Protein AF-A0A3B1BF37-F1 (afdb_monomer_lite)

pLDDT: mean 92.25, std 8.82, range [46.81, 98.31]

Foldseek 3Di:
DPDLQQKWKKKWQADKDKWDDFQAQKKWKWKDKPNHTPDTDIDRHPVVVCVCRHGDMDTPTRPVVRDDPVRDIDMDIDIDTHHDDPTIHMDIDMDIDMGGDDDDCVVVVVVVVVVVVVVVVVVVVD

Secondary structure (DSSP, 8-state):
---GGGEEEEEEEEEEEEETTT--SEEEEEEEETTEEEEEEEE--HHHHHHHHSSEEEEEEEHHHHS-TTS---EEEEEEEE--STT-EEEEEEEEEEEE-PPPTHHHHHHHHHHHHHHHHHHTT-

Radius of gyration: 23.18 Å; chains: 1; bounding box: 57×37×66 Å

Structure (mmCIF, N/CA/C/O backbone):
data_AF-A0A3B1BF37-F1
#
_entry.id   AF-A0A3B1BF37-F1
#
loop_
_atom_site.group_PDB
_atom_site.id
_atom_site.type_symbol
_atom_site.label_atom_id
_atom_site.label_alt_id
_atom_site.label_comp_id
_atom_site.label_asym_id
_atom_site.label_entity_id
_atom_site.label_seq_id
_atom_site.pdbx_PDB_ins_code
_atom_site.Cartn_x
_atom_site.Cartn_y
_atom_site.Cartn_z
_atom_site.occupancy
_atom_site.B_iso_or_equiv
_atom_site.auth_seq_id
_atom_site.auth_comp_id
_atom_site.auth_asym_id
_atom_site.auth_atom_id
_atom_site.pdbx_PDB_model_num
ATOM 1 N N . MET A 1 1 ? -9.569 -15.101 19.765 1.00 46.81 1 MET A N 1
ATOM 2 C CA . MET A 1 1 ? -9.935 -14.647 18.410 1.00 46.81 1 MET A CA 1
ATOM 3 C C . MET A 1 1 ? -10.152 -13.152 18.509 1.00 46.81 1 MET A C 1
ATOM 5 O O . MET A 1 1 ? -11.041 -12.732 19.236 1.00 46.81 1 MET A O 1
ATOM 9 N N . THR A 1 2 ? -9.250 -12.364 17.938 1.00 57.22 2 THR A N 1
ATOM 10 C CA . THR A 1 2 ? -9.334 -10.898 17.905 1.00 57.22 2 THR A CA 1
ATOM 11 C C . THR A 1 2 ? -10.579 -10.498 17.110 1.00 57.22 2 THR A C 1
ATOM 13 O O . THR A 1 2 ? -10.863 -11.118 16.087 1.00 57.22 2 THR A O 1
ATOM 16 N N . ASN A 1 3 ? -11.357 -9.525 17.589 1.00 66.94 3 ASN A N 1
ATOM 17 C CA . ASN A 1 3 ? -12.532 -9.042 16.865 1.00 66.94 3 ASN A CA 1
ATOM 18 C C . ASN A 1 3 ? -12.063 -8.270 15.623 1.00 66.94 3 ASN A C 1
ATOM 20 O O . ASN A 1 3 ? -11.662 -7.113 15.734 1.00 66.94 3 ASN A O 1
ATOM 24 N N . MET A 1 4 ? -12.092 -8.908 14.451 1.00 73.69 4 MET A N 1
ATOM 25 C CA . MET A 1 4 ? -11.659 -8.280 13.194 1.00 73.69 4 MET A CA 1
ATOM 26 C C . MET A 1 4 ? -12.492 -7.035 12.842 1.00 73.69 4 MET A C 1
ATOM 28 O O . MET A 1 4 ? -12.017 -6.176 12.112 1.00 73.69 4 MET A O 1
ATOM 32 N N . ASN A 1 5 ? -13.681 -6.863 13.433 1.00 80.06 5 ASN A N 1
ATOM 33 C CA . ASN A 1 5 ? -14.541 -5.698 13.196 1.00 80.06 5 ASN A CA 1
ATOM 34 C C . ASN A 1 5 ? -13.950 -4.355 13.656 1.00 80.06 5 ASN A C 1
ATOM 36 O O . ASN A 1 5 ? -14.376 -3.317 13.154 1.00 80.06 5 ASN A O 1
ATOM 40 N N . ASP A 1 6 ? -12.987 -4.379 14.581 1.00 85.75 6 ASP A N 1
ATOM 41 C CA . ASP A 1 6 ? -12.328 -3.183 15.128 1.00 85.75 6 ASP A CA 1
ATOM 42 C C . ASP A 1 6 ? -10.826 -3.167 14.788 1.00 85.75 6 ASP A C 1
ATOM 44 O O . ASP A 1 6 ? -10.002 -2.636 15.534 1.00 85.75 6 ASP A O 1
ATOM 48 N N . THR A 1 7 ? -10.446 -3.839 13.700 1.00 90.06 7 THR A N 1
ATOM 49 C CA . THR A 1 7 ? -9.048 -4.036 13.313 1.00 90.06 7 THR A CA 1
ATOM 50 C C . THR A 1 7 ? -8.800 -3.426 11.941 1.00 90.06 7 THR A C 1
ATOM 52 O O . THR A 1 7 ? -9.531 -3.735 11.004 1.00 90.06 7 THR A O 1
ATOM 55 N N . ASN A 1 8 ? -7.771 -2.589 11.814 1.00 94.19 8 ASN A N 1
ATOM 56 C CA . ASN A 1 8 ? -7.351 -2.054 10.524 1.00 94.19 8 ASN A CA 1
ATOM 57 C C . ASN A 1 8 ? -6.527 -3.085 9.748 1.00 94.19 8 ASN A C 1
ATOM 59 O O . ASN A 1 8 ? -5.712 -3.796 10.345 1.00 94.19 8 ASN A O 1
ATOM 63 N N . LEU A 1 9 ? -6.713 -3.128 8.430 1.00 94.75 9 LEU A N 1
ATOM 64 C CA . LEU A 1 9 ? -5.832 -3.834 7.510 1.00 94.75 9 LEU A CA 1
ATOM 65 C C . LEU A 1 9 ? -4.610 -2.965 7.214 1.00 94.75 9 LEU A C 1
ATOM 67 O O . LEU A 1 9 ? -4.736 -1.870 6.664 1.00 94.75 9 LEU A O 1
ATOM 71 N N . LEU A 1 10 ? -3.434 -3.489 7.547 1.00 95.88 10 LEU A N 1
ATOM 72 C CA . LEU A 1 10 ? -2.159 -2.826 7.320 1.00 95.88 10 LEU A CA 1
ATOM 73 C C . LEU A 1 10 ? -1.301 -3.631 6.347 1.00 95.88 10 LEU A C 1
ATOM 75 O O . LEU A 1 10 ? -1.280 -4.862 6.401 1.00 95.88 10 LEU A O 1
ATOM 79 N N . ILE A 1 11 ? -0.538 -2.938 5.511 1.00 96.50 11 ILE A N 1
ATOM 80 C CA . ILE A 1 11 ? 0.495 -3.539 4.669 1.00 96.50 11 ILE A CA 1
ATOM 81 C C . ILE A 1 11 ? 1.805 -2.812 4.944 1.00 96.50 11 ILE A C 1
ATOM 83 O O . ILE A 1 11 ? 1.933 -1.625 4.657 1.00 96.50 11 ILE A O 1
ATOM 87 N N . GLY A 1 12 ? 2.764 -3.524 5.528 1.00 97.12 12 GLY A N 1
ATOM 88 C CA . GLY A 1 12 ? 4.126 -3.038 5.693 1.00 97.12 12 GLY A CA 1
ATOM 89 C C . GLY A 1 12 ? 4.934 -3.283 4.425 1.00 97.12 12 GLY A C 1
ATOM 90 O O . GLY A 1 12 ? 4.927 -4.396 3.892 1.00 97.12 12 GLY A O 1
ATOM 91 N N . LEU A 1 13 ? 5.616 -2.242 3.970 1.00 97.19 13 LEU A N 1
ATOM 92 C CA . LEU A 1 13 ? 6.606 -2.254 2.905 1.00 97.19 13 LEU A CA 1
ATOM 93 C C . LEU A 1 13 ? 7.979 -2.269 3.571 1.00 97.19 13 LEU A C 1
ATOM 95 O O . LEU A 1 13 ? 8.236 -1.435 4.438 1.00 97.19 13 LEU A O 1
ATOM 99 N N . LEU A 1 14 ? 8.805 -3.255 3.231 1.00 96.19 14 LEU A N 1
ATOM 100 C CA . LEU A 1 14 ? 10.035 -3.538 3.962 1.00 96.19 14 LEU A CA 1
ATOM 101 C C . LEU A 1 14 ? 11.201 -3.797 3.012 1.00 96.19 14 LEU A C 1
ATOM 103 O 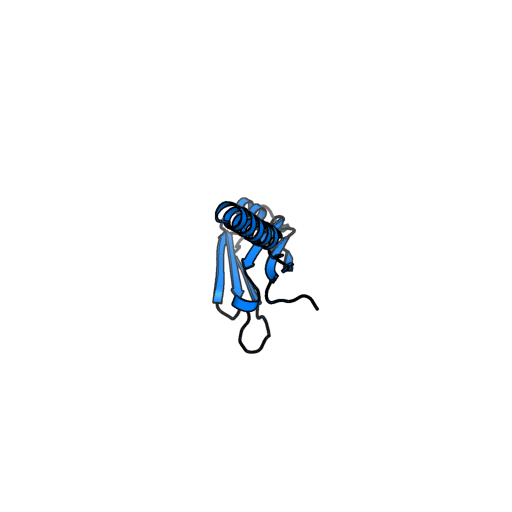O . LEU A 1 14 ? 11.028 -4.353 1.920 1.00 96.19 14 LEU A O 1
ATOM 107 N N . ASP A 1 15 ? 12.395 -3.467 3.501 1.00 95.69 15 ASP A N 1
ATOM 108 C CA . ASP A 1 15 ? 13.688 -3.882 2.957 1.00 95.69 15 ASP A CA 1
ATOM 109 C C . ASP A 1 15 ? 13.801 -3.728 1.424 1.00 95.69 15 ASP A C 1
ATOM 111 O O . ASP A 1 15 ? 13.987 -4.726 0.712 1.00 95.69 15 ASP A O 1
ATOM 115 N N . PRO A 1 16 ? 13.667 -2.506 0.868 1.00 97.31 16 PRO A N 1
ATOM 116 C CA . PRO A 1 16 ? 13.860 -2.307 -0.559 1.00 97.31 16 PRO A CA 1
ATOM 117 C C . PRO A 1 16 ? 15.308 -2.621 -0.941 1.00 97.31 16 PRO A C 1
ATOM 119 O O . PRO A 1 16 ? 16.267 -2.101 -0.368 1.00 97.31 16 PRO A O 1
ATOM 122 N N . GLY A 1 17 ? 15.462 -3.476 -1.943 1.00 96.38 17 GLY A N 1
ATOM 123 C CA . GLY A 1 17 ? 16.730 -3.818 -2.560 1.00 96.38 17 GLY A CA 1
ATOM 124 C C . GLY A 1 17 ? 16.751 -3.391 -4.021 1.00 96.38 17 GLY A C 1
ATOM 125 O O . GLY A 1 17 ? 15.719 -3.275 -4.681 1.00 96.38 17 GLY A O 1
ATOM 126 N N . TYR A 1 18 ? 17.950 -3.156 -4.536 1.00 96.94 18 TYR A N 1
ATOM 127 C CA . TYR A 1 18 ? 18.163 -2.889 -5.950 1.00 96.94 18 TYR A CA 1
ATOM 128 C C . TYR A 1 18 ? 19.497 -3.475 -6.403 1.00 96.94 18 TYR A C 1
ATOM 130 O O . TYR A 1 18 ? 20.409 -3.702 -5.600 1.00 96.94 18 TYR A O 1
ATOM 138 N N . SER A 1 19 ? 19.605 -3.740 -7.699 1.00 96.06 19 SER A N 1
ATOM 139 C CA . SER A 1 19 ? 20.848 -4.138 -8.349 1.00 96.06 19 SER A CA 1
ATOM 140 C C . SER A 1 19 ? 21.224 -3.131 -9.423 1.00 96.06 19 SER A C 1
ATOM 142 O O . SER A 1 19 ? 20.354 -2.487 -9.997 1.00 96.06 19 SER A O 1
ATOM 144 N N . GLY A 1 20 ? 22.527 -3.029 -9.684 1.00 91.75 20 GLY A N 1
ATOM 145 C CA . GLY A 1 20 ? 23.079 -2.089 -10.653 1.00 91.75 20 GLY A CA 1
ATOM 146 C C . GLY A 1 20 ? 23.081 -0.635 -10.164 1.00 91.75 20 GLY A C 1
ATOM 147 O O . GLY A 1 20 ? 23.029 -0.373 -8.960 1.00 91.75 20 GLY A O 1
ATOM 148 N N . GLY A 1 21 ? 23.284 0.304 -11.088 1.00 87.75 21 GLY A N 1
ATOM 149 C CA . GLY A 1 21 ? 23.396 1.736 -10.782 1.00 87.75 21 GLY A CA 1
ATOM 150 C C . GLY A 1 21 ? 22.113 2.537 -11.010 1.00 87.75 21 GLY A C 1
ATOM 151 O O . GLY A 1 21 ? 22.011 3.658 -10.516 1.00 87.75 21 GLY A O 1
ATOM 152 N N . HIS A 1 22 ? 21.169 1.980 -11.763 1.00 90.12 22 HIS A N 1
ATOM 153 C CA . HIS A 1 22 ? 19.948 2.632 -12.230 1.00 90.12 22 HIS A CA 1
ATOM 154 C C . HIS A 1 22 ? 18.688 2.057 -11.557 1.00 90.12 22 HIS A C 1
ATOM 156 O O . HIS A 1 22 ? 17.769 2.800 -11.223 1.00 90.12 22 HIS A O 1
ATOM 162 N N . GLY A 1 23 ? 18.664 0.751 -11.284 1.00 95.31 23 GLY A N 1
ATOM 163 C CA . GLY A 1 23 ? 17.558 0.033 -10.658 1.00 95.31 23 GLY A CA 1
ATOM 164 C C . GLY A 1 23 ? 16.402 -0.265 -11.616 1.00 95.31 23 GLY A C 1
ATOM 165 O O . GLY A 1 23 ? 16.107 -1.433 -11.864 1.00 95.31 23 GLY A O 1
ATOM 166 N N . PHE A 1 24 ? 15.718 0.772 -12.108 1.00 96.75 24 PHE A 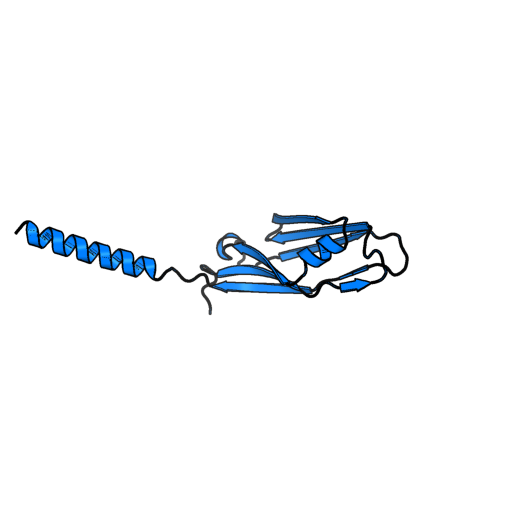N 1
ATOM 167 C CA . PHE A 1 24 ? 14.593 0.656 -13.049 1.00 96.75 24 PHE A CA 1
ATOM 168 C C . PHE A 1 24 ? 14.369 1.954 -13.841 1.00 96.75 24 PHE A C 1
ATOM 170 O O . PHE A 1 24 ? 14.686 3.040 -13.361 1.00 96.75 24 PHE A O 1
ATOM 177 N N . ASP A 1 25 ? 13.729 1.863 -15.013 1.00 96.00 25 ASP A N 1
ATOM 178 C CA . ASP A 1 25 ? 13.212 3.033 -15.742 1.00 96.00 25 ASP A CA 1
ATOM 179 C C . ASP A 1 25 ? 11.834 3.454 -15.210 1.00 96.00 25 ASP A C 1
ATOM 181 O O . ASP A 1 25 ? 11.546 4.639 -15.029 1.00 96.00 25 ASP A O 1
ATOM 185 N N . ASN A 1 26 ? 10.963 2.473 -14.955 1.00 97.50 26 ASN A N 1
ATOM 186 C CA . ASN A 1 26 ? 9.638 2.695 -14.387 1.00 97.50 26 ASN A CA 1
ATOM 187 C C . ASN A 1 26 ? 9.227 1.529 -13.486 1.00 97.50 26 ASN A C 1
ATOM 189 O O . ASN A 1 26 ? 9.288 0.372 -13.900 1.00 97.50 26 ASN A O 1
ATOM 193 N N . LEU A 1 27 ? 8.736 1.848 -12.293 1.00 98.06 27 LEU A N 1
ATOM 194 C CA . LEU A 1 27 ? 8.146 0.906 -11.355 1.00 98.06 27 LEU A CA 1
ATOM 195 C C . LEU A 1 27 ? 6.690 1.296 -11.099 1.00 98.06 27 LEU A C 1
ATOM 197 O O . LEU A 1 27 ? 6.408 2.367 -10.566 1.00 98.06 27 LEU A O 1
ATOM 201 N N . HIS A 1 28 ? 5.760 0.423 -11.465 1.00 98.31 28 HIS A N 1
ATOM 202 C CA . HIS A 1 28 ? 4.345 0.571 -11.149 1.00 98.31 28 HIS A CA 1
ATOM 203 C C . HIS A 1 28 ? 3.984 -0.368 -10.002 1.00 98.31 28 HIS A C 1
ATOM 205 O O . HIS A 1 28 ? 4.147 -1.585 -10.091 1.00 98.31 28 HIS A O 1
ATOM 211 N N . PHE A 1 29 ? 3.529 0.222 -8.901 1.00 98.06 29 PHE A N 1
ATOM 212 C CA . PHE A 1 29 ? 3.047 -0.496 -7.736 1.00 98.06 29 PHE A CA 1
ATOM 213 C C . PHE A 1 29 ? 1.564 -0.229 -7.559 1.00 98.06 29 PHE A C 1
ATOM 215 O O . PHE A 1 29 ? 1.130 0.917 -7.411 1.00 98.06 29 PHE A O 1
ATOM 222 N N . ARG A 1 30 ? 0.788 -1.305 -7.536 1.00 98.06 30 ARG A N 1
ATOM 223 C CA . ARG A 1 30 ? -0.649 -1.236 -7.322 1.00 98.06 30 ARG A CA 1
ATOM 224 C C . ARG A 1 30 ? -1.084 -2.306 -6.338 1.00 98.06 30 ARG A C 1
ATOM 226 O O . ARG A 1 30 ? -0.617 -3.440 -6.381 1.00 98.06 30 ARG A O 1
ATOM 233 N N . THR A 1 31 ? -2.006 -1.935 -5.461 1.00 97.88 31 THR A N 1
ATOM 234 C CA . THR A 1 31 ? -2.678 -2.863 -4.552 1.00 97.88 31 THR A CA 1
ATOM 235 C C . THR A 1 31 ? -4.170 -2.832 -4.834 1.00 97.88 31 THR A C 1
ATOM 237 O O . THR A 1 31 ? -4.784 -1.760 -4.845 1.00 97.88 31 THR A O 1
ATOM 240 N N . ASP A 1 32 ? -4.743 -4.015 -5.025 1.00 97.88 32 ASP A N 1
ATOM 241 C CA . ASP A 1 32 ? -6.183 -4.223 -5.070 1.00 97.88 32 ASP A CA 1
ATOM 242 C C . ASP A 1 32 ? -6.640 -4.995 -3.831 1.00 97.88 32 ASP A C 1
ATOM 244 O O . ASP A 1 32 ? -5.989 -5.955 -3.412 1.00 97.88 32 ASP A O 1
ATOM 248 N N . ILE A 1 33 ? -7.790 -4.601 -3.289 1.00 97.19 33 ILE A N 1
ATOM 249 C CA . ILE A 1 33 ? -8.510 -5.302 -2.224 1.00 97.19 33 ILE A CA 1
ATOM 250 C C . ILE A 1 33 ? -9.912 -5.610 -2.742 1.00 97.19 33 ILE A C 1
ATOM 252 O O . ILE A 1 33 ? -10.595 -4.704 -3.219 1.00 97.19 33 ILE A O 1
ATOM 256 N N . GLU A 1 34 ? -10.331 -6.876 -2.695 1.00 96.81 34 GLU A N 1
ATOM 257 C CA . GLU A 1 34 ? -11.611 -7.337 -3.266 1.00 96.81 34 GLU A CA 1
ATOM 258 C C . GLU A 1 34 ? -11.807 -6.882 -4.729 1.00 96.81 34 GLU A C 1
ATOM 260 O O . GLU A 1 34 ? -12.880 -6.442 -5.149 1.00 96.81 34 GLU A O 1
ATOM 265 N N . GLY A 1 35 ? -10.718 -6.888 -5.506 1.00 95.94 35 GLY A N 1
ATOM 266 C CA . GLY A 1 35 ? -10.696 -6.410 -6.894 1.00 95.94 35 GLY A CA 1
ATOM 267 C C . GLY A 1 35 ? -10.839 -4.890 -7.070 1.00 95.94 35 GLY A C 1
ATOM 268 O O . GLY A 1 35 ? -10.879 -4.415 -8.205 1.00 95.94 35 GLY A O 1
ATOM 269 N N . THR A 1 36 ? -10.899 -4.117 -5.981 1.00 96.56 36 THR A N 1
ATOM 270 C CA . THR A 1 36 ? -10.924 -2.649 -5.997 1.00 96.56 36 THR A CA 1
ATOM 271 C C . THR A 1 36 ? -9.527 -2.093 -5.772 1.00 96.56 36 THR A C 1
ATOM 273 O O . THR A 1 36 ? -8.873 -2.418 -4.785 1.00 96.56 36 THR A O 1
ATOM 276 N N . THR A 1 37 ? -9.082 -1.201 -6.652 1.00 97.88 37 THR A N 1
ATOM 277 C CA . THR A 1 37 ? -7.788 -0.527 -6.512 1.00 97.88 37 THR A CA 1
ATOM 278 C C . THR A 1 37 ? -7.796 0.463 -5.359 1.00 97.88 37 THR A C 1
ATOM 280 O O . THR A 1 37 ? -8.560 1.428 -5.356 1.00 97.88 37 THR A O 1
ATOM 283 N N . VAL A 1 38 ? -6.913 0.224 -4.392 1.00 97.12 38 VAL A N 1
ATOM 284 C CA . VAL A 1 38 ? -6.769 1.029 -3.170 1.00 97.12 38 VAL A CA 1
ATOM 285 C C . VAL A 1 38 ? -5.449 1.792 -3.120 1.00 97.12 38 VAL A C 1
ATOM 287 O O . VAL A 1 38 ? -5.310 2.759 -2.377 1.00 97.12 38 VAL A O 1
ATOM 290 N N . THR A 1 39 ? -4.465 1.388 -3.918 1.00 97.25 39 THR A N 1
ATOM 291 C CA . THR A 1 39 ? -3.218 2.126 -4.135 1.00 97.25 39 THR A CA 1
ATOM 292 C C . THR A 1 39 ? -2.771 1.904 -5.565 1.00 97.25 39 THR A C 1
ATOM 294 O O . THR A 1 39 ? -2.814 0.778 -6.050 1.00 97.25 39 THR A O 1
ATOM 297 N N . ASP A 1 40 ? -2.357 2.976 -6.231 1.00 98.00 40 ASP A N 1
ATOM 298 C CA . ASP A 1 40 ? -1.856 2.964 -7.601 1.00 98.00 40 ASP A CA 1
ATOM 299 C C . ASP A 1 40 ? -0.801 4.068 -7.726 1.00 98.00 40 ASP A C 1
ATOM 301 O O . ASP A 1 40 ? -1.106 5.258 -7.600 1.00 98.00 40 ASP A O 1
ATOM 305 N N . LEU A 1 41 ? 0.459 3.662 -7.867 1.00 96.81 41 LEU A N 1
ATOM 306 C CA . LEU A 1 41 ? 1.608 4.551 -7.864 1.00 96.81 41 LEU A CA 1
ATOM 307 C C . LEU A 1 41 ? 2.577 4.161 -8.973 1.00 96.81 41 LEU A C 1
ATOM 309 O O . LEU A 1 41 ? 2.975 3.008 -9.100 1.00 96.81 41 LEU A O 1
ATOM 313 N N . THR A 1 42 ? 3.017 5.157 -9.735 1.00 98.19 42 THR A N 1
ATOM 314 C CA . THR A 1 42 ? 4.115 5.012 -10.691 1.00 98.19 42 THR A CA 1
ATOM 315 C C . THR A 1 42 ? 5.327 5.791 -10.194 1.00 98.19 42 THR A C 1
ATOM 317 O O . THR A 1 42 ? 5.237 6.990 -9.930 1.00 98.19 42 THR A O 1
ATOM 320 N N . LEU A 1 43 ? 6.454 5.100 -10.065 1.00 97.69 43 LEU A N 1
ATOM 321 C CA . LEU A 1 43 ? 7.741 5.609 -9.615 1.00 97.69 43 LEU A CA 1
ATOM 322 C C . LEU A 1 43 ? 8.719 5.556 -10.789 1.00 97.69 43 LEU A C 1
ATOM 324 O O . LEU A 1 43 ? 8.884 4.517 -11.421 1.00 97.69 43 LEU A O 1
ATOM 328 N N . THR A 1 44 ? 9.389 6.669 -11.067 1.00 96.62 44 THR A N 1
ATOM 329 C CA . THR A 1 44 ? 10.391 6.785 -12.146 1.00 96.62 44 THR A CA 1
ATOM 330 C C . THR A 1 44 ? 11.769 7.171 -11.613 1.00 96.62 44 THR A C 1
ATOM 332 O O . THR A 1 44 ? 12.653 7.543 -12.375 1.00 96.62 44 THR A O 1
ATOM 335 N N . ASP A 1 45 ? 11.925 7.183 -10.290 1.00 96.00 45 ASP A N 1
ATOM 336 C CA . ASP A 1 45 ? 13.149 7.569 -9.602 1.00 96.00 45 ASP A CA 1
ATOM 337 C C . ASP A 1 45 ? 13.464 6.538 -8.518 1.00 96.00 45 ASP A C 1
ATOM 339 O O . ASP A 1 45 ? 12.631 6.258 -7.647 1.00 96.00 45 ASP A O 1
ATOM 343 N N . LEU A 1 46 ? 14.677 5.983 -8.575 1.00 96.44 46 LEU A N 1
ATOM 344 C CA . LEU A 1 46 ? 15.136 4.943 -7.658 1.00 96.44 46 LEU A CA 1
ATOM 345 C C . LEU A 1 46 ? 15.129 5.424 -6.202 1.00 96.44 46 LEU A C 1
ATOM 347 O O . LEU A 1 46 ? 14.684 4.694 -5.320 1.00 96.44 46 LEU A O 1
ATOM 351 N N . GLY A 1 47 ? 15.577 6.655 -5.940 1.00 96.94 47 GLY A N 1
ATOM 352 C CA . GLY A 1 47 ? 15.621 7.204 -4.582 1.00 96.94 47 GLY A CA 1
ATOM 353 C C . GLY A 1 47 ? 14.230 7.326 -3.957 1.00 96.94 47 GLY A C 1
ATOM 354 O O . GLY A 1 47 ? 14.027 6.972 -2.796 1.00 96.94 47 GLY A O 1
ATOM 355 N N . THR A 1 48 ? 13.255 7.762 -4.751 1.00 96.81 48 THR A N 1
ATOM 356 C CA . THR A 1 48 ? 11.850 7.860 -4.350 1.00 96.81 48 THR A CA 1
ATOM 357 C C . THR A 1 48 ? 11.253 6.482 -4.088 1.00 96.81 48 THR A C 1
ATOM 359 O O . THR A 1 48 ? 10.543 6.316 -3.100 1.00 96.81 48 THR A O 1
ATOM 362 N N . ALA A 1 49 ? 11.564 5.480 -4.918 1.00 97.69 49 ALA A N 1
ATOM 363 C CA . ALA A 1 49 ? 11.112 4.115 -4.669 1.00 97.69 49 ALA A CA 1
ATOM 364 C C . ALA A 1 49 ? 11.707 3.538 -3.385 1.00 97.69 49 ALA A C 1
ATOM 366 O O . ALA A 1 49 ? 10.955 3.027 -2.562 1.00 97.69 49 ALA A O 1
ATOM 367 N N . ILE A 1 50 ? 13.017 3.684 -3.165 1.00 97.25 50 ILE A N 1
ATOM 368 C CA . ILE A 1 50 ? 13.653 3.259 -1.911 1.00 97.25 50 ILE A CA 1
ATOM 369 C C . ILE A 1 50 ? 12.933 3.908 -0.730 1.00 97.25 50 ILE A C 1
ATOM 371 O O . ILE A 1 50 ? 12.439 3.199 0.132 1.00 97.25 50 ILE A O 1
ATOM 375 N N . SER A 1 51 ? 12.764 5.232 -0.732 1.00 97.00 51 SER A N 1
ATOM 376 C CA . SER A 1 51 ? 12.089 5.920 0.374 1.00 97.00 51 SER A CA 1
ATOM 377 C C . SER A 1 51 ? 10.622 5.519 0.554 1.00 97.00 51 SER A C 1
ATOM 379 O O . SER A 1 51 ? 10.107 5.637 1.662 1.00 97.00 51 SER A O 1
ATOM 381 N N . TYR A 1 52 ? 9.924 5.121 -0.512 1.00 97.12 52 TYR A N 1
ATOM 382 C CA . TYR A 1 52 ? 8.525 4.705 -0.428 1.00 97.12 52 TYR A CA 1
ATOM 383 C C . TYR A 1 52 ? 8.376 3.303 0.173 1.00 97.12 52 TYR A C 1
ATOM 385 O O . TYR A 1 52 ? 7.435 3.074 0.932 1.00 97.12 52 TYR A O 1
ATOM 393 N N . PHE A 1 53 ? 9.290 2.391 -0.171 1.00 97.56 53 PHE A N 1
ATOM 394 C CA . PHE A 1 53 ? 9.280 0.992 0.266 1.00 97.56 53 PHE A CA 1
ATOM 395 C C . PHE A 1 53 ? 10.109 0.728 1.535 1.00 97.56 53 PHE A C 1
ATOM 397 O O . PHE A 1 53 ? 10.064 -0.385 2.050 1.00 97.56 53 PHE A O 1
ATOM 404 N N . ASP A 1 54 ? 10.849 1.718 2.036 1.00 96.50 54 ASP A N 1
ATOM 405 C CA . ASP A 1 54 ? 11.648 1.630 3.264 1.00 96.50 54 ASP A CA 1
ATOM 406 C C . ASP A 1 54 ? 10.779 1.871 4.508 1.00 96.50 54 ASP A C 1
ATOM 408 O O . ASP A 1 54 ? 10.395 3.004 4.804 1.00 96.50 54 ASP A O 1
ATOM 412 N N . ASP A 1 55 ? 10.445 0.786 5.211 1.00 92.94 55 ASP A N 1
ATOM 413 C CA . ASP A 1 55 ? 9.730 0.769 6.497 1.00 92.94 55 ASP A CA 1
ATOM 414 C C . ASP A 1 55 ? 8.435 1.599 6.532 1.00 92.94 55 ASP A C 1
ATOM 416 O O . ASP A 1 55 ? 8.043 2.183 7.550 1.00 92.94 55 ASP A O 1
ATOM 420 N N . ASN A 1 56 ? 7.722 1.631 5.409 1.00 95.50 56 ASN A N 1
ATOM 421 C CA . ASN A 1 56 ? 6.464 2.351 5.290 1.00 95.50 56 ASN A CA 1
ATOM 422 C C . ASN A 1 56 ? 5.269 1.423 5.544 1.00 95.50 56 ASN A C 1
ATOM 424 O O . ASN A 1 56 ? 5.279 0.250 5.177 1.00 95.50 56 ASN A O 1
ATOM 428 N N . VAL A 1 57 ? 4.203 1.950 6.147 1.00 96.38 57 VAL A N 1
ATOM 429 C CA . VAL A 1 57 ? 2.981 1.192 6.439 1.00 96.38 57 VAL A CA 1
ATOM 430 C C . VAL A 1 57 ? 1.798 1.841 5.740 1.00 96.38 57 VAL A C 1
ATOM 432 O O . VAL A 1 57 ? 1.453 2.992 6.003 1.00 96.38 57 VAL A O 1
ATOM 435 N N . LEU A 1 58 ? 1.141 1.069 4.881 1.00 96.38 58 LEU A N 1
ATOM 436 C CA . LEU A 1 58 ? -0.119 1.433 4.249 1.00 96.38 58 LEU A CA 1
ATOM 437 C C . LEU A 1 58 ? -1.269 0.973 5.149 1.00 96.38 58 LEU A C 1
ATOM 439 O O . LEU A 1 58 ? -1.351 -0.206 5.489 1.00 96.38 58 LEU A O 1
ATOM 443 N N . ASP A 1 59 ? -2.145 1.898 5.540 1.00 96.06 59 ASP A N 1
ATOM 444 C CA . ASP A 1 59 ? -3.352 1.613 6.322 1.00 96.06 59 ASP A CA 1
ATOM 445 C C . ASP A 1 59 ? -4.588 1.795 5.438 1.00 96.06 59 ASP A C 1
ATOM 447 O O . ASP A 1 59 ? -4.868 2.900 4.967 1.00 96.06 59 ASP A O 1
ATOM 451 N N . TYR A 1 60 ? -5.319 0.705 5.218 1.00 95.31 60 TYR A N 1
ATOM 452 C CA . TYR A 1 60 ? -6.522 0.686 4.384 1.00 95.31 60 TYR A CA 1
ATOM 453 C C . TYR A 1 60 ? -7.820 0.805 5.192 1.00 95.31 60 TYR A C 1
ATOM 455 O O . TYR A 1 60 ? -8.910 0.772 4.622 1.00 95.31 60 TYR A O 1
ATOM 463 N N . GLY A 1 61 ? -7.725 0.987 6.510 1.00 93.62 61 GLY A N 1
ATOM 464 C CA . GLY A 1 61 ? -8.871 1.111 7.400 1.00 93.62 61 GLY A CA 1
ATOM 465 C C . GLY A 1 61 ? -9.428 -0.235 7.853 1.00 93.62 61 GLY A C 1
ATOM 466 O O . GLY A 1 61 ? -8.756 -1.265 7.801 1.00 93.62 61 GLY A O 1
ATOM 467 N N . LEU A 1 62 ? -10.658 -0.215 8.372 1.00 92.75 62 LEU A N 1
ATOM 468 C CA . LEU A 1 62 ? -11.247 -1.346 9.087 1.00 92.75 62 LEU A CA 1
ATOM 469 C C . LEU A 1 62 ? -11.476 -2.548 8.168 1.00 92.75 62 LEU A C 1
ATOM 471 O O . LEU A 1 62 ? -12.156 -2.454 7.152 1.00 92.75 62 LEU A O 1
ATOM 475 N N . TRP A 1 63 ? -11.015 -3.715 8.610 1.00 90.94 63 TRP A N 1
ATOM 476 C CA . TRP A 1 63 ? -11.168 -4.994 7.917 1.00 90.94 63 TRP A CA 1
ATOM 477 C C . TRP A 1 63 ? -12.616 -5.276 7.501 1.00 90.94 63 TRP A C 1
ATOM 479 O O . TRP A 1 63 ? -12.872 -5.701 6.379 1.00 90.94 63 TRP A O 1
ATOM 489 N N . LYS A 1 64 ? -13.582 -5.010 8.390 1.00 90.62 64 LYS A N 1
ATOM 490 C CA . LYS A 1 64 ? -15.013 -5.236 8.121 1.00 90.62 64 LYS A CA 1
ATOM 491 C C . LYS A 1 64 ? -15.588 -4.382 6.987 1.00 90.62 64 LYS A C 1
ATOM 493 O O . LYS A 1 64 ? -16.633 -4.738 6.456 1.00 90.62 64 LYS A O 1
ATOM 498 N N . ASP A 1 65 ? -14.950 -3.257 6.674 1.00 92.69 65 ASP A N 1
ATOM 499 C CA . ASP A 1 65 ? -15.402 -2.342 5.626 1.00 92.69 65 ASP A CA 1
ATOM 500 C C . ASP A 1 65 ? -14.801 -2.740 4.266 1.00 92.69 65 ASP A C 1
ATOM 502 O O . ASP A 1 65 ? -15.253 -2.259 3.229 1.00 92.69 65 ASP A O 1
ATOM 506 N N . LEU A 1 66 ? -13.796 -3.623 4.282 1.00 93.00 66 LEU A N 1
ATOM 507 C CA . LEU A 1 66 ? -13.047 -4.076 3.116 1.00 93.00 66 LEU A CA 1
ATOM 508 C C . LEU A 1 66 ? -13.433 -5.490 2.687 1.00 93.00 66 LEU A C 1
ATOM 510 O O . LEU A 1 66 ? -13.517 -5.742 1.495 1.00 93.00 66 LEU A O 1
ATOM 514 N N . ILE A 1 67 ? -13.652 -6.403 3.636 1.00 93.25 67 ILE A N 1
ATOM 515 C CA . ILE A 1 67 ? -13.918 -7.813 3.341 1.00 93.25 67 ILE A CA 1
ATOM 516 C C . ILE A 1 67 ? -15.258 -8.007 2.626 1.00 93.25 67 ILE A C 1
ATOM 518 O O . ILE A 1 67 ? -16.268 -7.389 2.982 1.00 93.25 67 ILE A O 1
ATOM 522 N N . SER A 1 68 ? -15.288 -8.899 1.637 1.00 92.56 68 SER A N 1
ATOM 523 C CA . SER A 1 68 ? -16.522 -9.220 0.929 1.00 92.56 68 SER A CA 1
ATOM 524 C C . SER A 1 68 ? -17.413 -10.196 1.711 1.00 92.56 68 SER A C 1
ATOM 526 O O . SER A 1 68 ? -17.126 -10.645 2.825 1.00 92.56 68 SER A O 1
ATOM 528 N N . THR A 1 69 ? -18.584 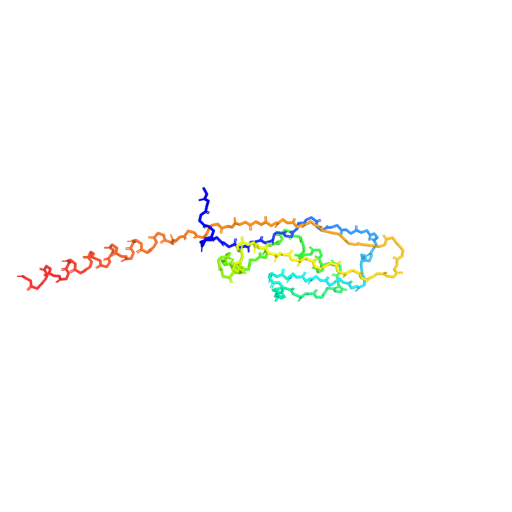-10.496 1.145 1.00 91.50 69 THR A N 1
ATOM 529 C CA . THR A 1 69 ? -19.631 -11.284 1.815 1.00 91.50 69 THR A CA 1
ATOM 530 C C . THR A 1 69 ? -19.276 -12.753 2.029 1.00 91.50 69 THR A C 1
ATOM 532 O O . THR A 1 69 ? -19.973 -13.432 2.783 1.00 91.50 69 THR A O 1
ATOM 535 N N . ASP A 1 70 ? -18.243 -13.263 1.360 1.00 93.12 70 ASP A N 1
ATOM 536 C CA . ASP A 1 70 ? -17.779 -14.643 1.531 1.00 93.12 70 ASP A CA 1
ATOM 537 C C . ASP A 1 70 ? -16.843 -14.818 2.740 1.00 93.12 70 ASP A C 1
ATOM 539 O O . ASP A 1 70 ? -16.498 -15.947 3.099 1.00 93.12 70 ASP A O 1
ATOM 543 N N . ASN A 1 71 ? -16.513 -13.714 3.422 1.00 89.19 71 ASN A N 1
ATOM 544 C CA . ASN A 1 71 ? -15.648 -13.679 4.593 1.00 89.19 71 ASN A CA 1
ATOM 545 C C . ASN A 1 71 ? -14.227 -14.210 4.304 1.00 89.19 71 ASN A C 1
ATOM 547 O O . ASN A 1 71 ? -13.552 -14.717 5.209 1.00 89.19 71 ASN A O 1
ATOM 551 N N . VAL A 1 72 ? -13.766 -14.051 3.063 1.00 90.44 72 VAL A N 1
ATOM 552 C CA . VAL A 1 72 ? -12.372 -14.176 2.637 1.00 90.44 72 VAL A CA 1
ATOM 553 C C . VAL A 1 72 ? -11.895 -12.790 2.209 1.00 90.44 72 VAL A C 1
ATOM 555 O O . VAL A 1 72 ? -12.649 -12.048 1.597 1.00 90.44 72 VAL A O 1
ATOM 558 N N . LEU A 1 73 ? -10.674 -12.413 2.603 1.00 92.06 73 LEU A N 1
ATOM 559 C CA . LEU A 1 73 ? -10.066 -11.164 2.150 1.00 92.06 73 LEU A CA 1
ATOM 560 C C . LEU A 1 73 ? -9.097 -11.465 1.009 1.00 92.06 73 LEU A C 1
ATOM 562 O O . LEU A 1 73 ? -8.062 -12.099 1.237 1.00 92.06 73 LEU A O 1
ATOM 566 N N . ASP A 1 74 ? -9.408 -10.955 -0.175 1.00 94.94 74 ASP A N 1
ATOM 567 C CA . ASP A 1 74 ? -8.560 -11.057 -1.353 1.00 94.94 74 ASP A CA 1
ATOM 568 C C . ASP A 1 74 ? -7.722 -9.786 -1.520 1.00 94.94 74 ASP A C 1
ATOM 570 O O . ASP A 1 74 ? -8.240 -8.688 -1.736 1.00 94.94 74 ASP A O 1
ATOM 574 N N . ILE A 1 75 ? -6.397 -9.944 -1.449 1.00 95.56 75 ILE A N 1
ATOM 575 C CA . ILE A 1 75 ? -5.422 -8.870 -1.664 1.00 95.56 75 ILE A CA 1
ATOM 576 C C . ILE A 1 75 ? -4.537 -9.252 -2.844 1.00 95.56 75 ILE A C 1
ATOM 578 O O . ILE A 1 75 ? -3.937 -10.328 -2.854 1.00 95.56 75 ILE A O 1
ATOM 582 N N . THR A 1 76 ? -4.423 -8.360 -3.825 1.00 96.81 76 THR A N 1
ATOM 583 C CA . THR A 1 76 ? -3.529 -8.541 -4.974 1.00 96.81 76 THR A CA 1
ATOM 584 C C . THR A 1 76 ? -2.524 -7.405 -5.043 1.00 96.81 76 THR A C 1
ATOM 586 O O . THR A 1 76 ? -2.897 -6.233 -5.028 1.00 96.81 76 THR A O 1
ATOM 589 N N . PHE A 1 77 ? -1.249 -7.766 -5.164 1.00 96.00 77 PHE A N 1
ATOM 590 C CA . PHE A 1 77 ? -0.156 -6.830 -5.389 1.00 96.00 77 PHE A CA 1
ATOM 591 C C . PHE A 1 77 ? 0.322 -6.946 -6.830 1.00 96.00 77 PHE A C 1
ATOM 593 O O . PHE A 1 77 ? 0.665 -8.036 -7.289 1.00 96.00 77 PHE A O 1
ATOM 600 N N . TYR A 1 78 ? 0.377 -5.812 -7.513 1.00 97.19 78 TYR A N 1
ATOM 601 C CA . TYR A 1 78 ? 1.016 -5.662 -8.809 1.00 97.19 78 TYR A CA 1
ATOM 602 C C . TYR A 1 78 ? 2.326 -4.917 -8.595 1.00 97.19 78 TYR A C 1
ATOM 604 O O . TYR A 1 78 ? 2.363 -3.873 -7.936 1.00 97.19 78 TYR A O 1
ATOM 612 N N . PHE A 1 79 ? 3.396 -5.503 -9.113 1.00 96.62 79 PHE A N 1
ATOM 613 C CA . PHE A 1 79 ? 4.750 -4.993 -8.993 1.00 96.62 79 PHE A CA 1
ATOM 614 C C . PHE A 1 79 ? 5.410 -5.084 -10.366 1.00 96.62 79 PHE A C 1
ATOM 616 O O . PHE A 1 79 ? 6.099 -6.054 -10.684 1.00 96.62 79 PHE A O 1
ATOM 623 N N . ASP A 1 80 ? 5.114 -4.097 -11.205 1.00 96.75 80 ASP A N 1
ATOM 624 C CA . ASP A 1 80 ? 5.500 -4.092 -12.609 1.00 96.75 80 ASP A CA 1
ATOM 625 C C . ASP A 1 80 ? 6.723 -3.199 -12.806 1.00 96.75 80 ASP A C 1
ATOM 627 O O . ASP A 1 80 ? 6.677 -1.982 -12.622 1.00 96.75 80 ASP A O 1
ATOM 631 N N . LEU A 1 81 ? 7.835 -3.815 -13.199 1.00 95.88 81 LEU A N 1
ATOM 632 C CA . LEU A 1 81 ? 9.105 -3.140 -13.427 1.00 95.88 81 LEU A CA 1
ATOM 633 C C . LEU A 1 81 ? 9.434 -3.133 -14.920 1.00 95.88 81 LEU A C 1
ATOM 635 O O . LEU A 1 81 ? 9.414 -4.170 -15.582 1.00 95.88 81 LEU A O 1
ATOM 639 N N . THR A 1 82 ? 9.755 -1.954 -15.446 1.00 96.50 82 THR A N 1
ATOM 640 C CA . THR A 1 82 ? 10.322 -1.770 -16.785 1.00 96.50 82 THR A CA 1
ATOM 641 C C . THR A 1 82 ? 11.755 -1.285 -16.643 1.00 96.50 82 THR A C 1
ATOM 643 O O . THR A 1 82 ? 12.007 -0.275 -15.990 1.00 96.50 82 THR A O 1
ATOM 646 N N . GLU A 1 83 ? 12.687 -2.016 -17.247 1.00 95.56 83 GLU A N 1
ATOM 647 C CA . GLU A 1 83 ? 14.119 -1.725 -17.216 1.00 95.56 83 GLU A CA 1
ATOM 648 C C . GLU A 1 83 ? 14.770 -2.304 -18.481 1.00 95.56 83 GLU A C 1
ATOM 650 O O . GLU A 1 83 ? 14.483 -3.437 -18.879 1.00 95.56 83 GLU A O 1
ATOM 655 N N . GLN A 1 84 ? 15.596 -1.501 -19.148 1.00 94.75 84 GLN A N 1
ATOM 656 C CA . GLN A 1 84 ? 16.241 -1.825 -20.425 1.00 94.75 84 GLN A CA 1
ATOM 657 C C . GLN A 1 84 ? 17.749 -2.097 -20.304 1.00 94.75 84 GLN A C 1
ATOM 659 O O . GLN A 1 84 ? 18.377 -2.567 -21.257 1.00 94.75 84 GLN A O 1
ATOM 664 N N . HIS A 1 85 ? 18.345 -1.813 -19.151 1.00 94.31 85 HIS A N 1
ATOM 665 C CA . HIS A 1 85 ? 19.760 -1.991 -18.873 1.00 94.31 85 HIS A CA 1
ATOM 666 C C . HIS A 1 85 ? 20.031 -3.368 -18.253 1.00 94.31 85 HIS A C 1
ATOM 668 O O . HIS A 1 85 ? 19.284 -3.900 -17.432 1.00 94.31 85 HIS A O 1
ATOM 674 N N . LEU A 1 86 ? 21.142 -3.980 -18.661 1.00 94.81 86 LEU A N 1
ATOM 675 C CA . LEU A 1 86 ? 21.506 -5.321 -18.215 1.00 94.81 86 LEU A CA 1
ATOM 676 C C . LEU A 1 86 ? 22.002 -5.310 -16.760 1.00 94.81 86 LEU A C 1
ATOM 678 O O . LEU A 1 86 ? 22.980 -4.636 -16.450 1.00 94.81 86 LEU A O 1
ATOM 682 N N . GLY A 1 87 ? 21.405 -6.151 -15.912 1.00 94.50 87 GLY A N 1
ATOM 683 C CA . GLY A 1 87 ? 21.830 -6.342 -14.516 1.00 94.50 87 GLY A CA 1
ATOM 684 C C . GLY A 1 87 ? 21.196 -5.371 -13.515 1.00 94.50 87 GLY A C 1
ATOM 685 O O . GLY A 1 87 ? 21.520 -5.420 -12.327 1.00 94.50 87 GLY A O 1
ATOM 686 N N . GLU A 1 88 ? 20.286 -4.525 -13.980 1.00 96.56 88 GLU A N 1
ATOM 687 C CA . GLU A 1 88 ? 19.488 -3.635 -13.147 1.00 96.56 88 GLU A CA 1
ATOM 688 C C . GLU A 1 88 ? 18.234 -4.357 -12.630 1.00 96.56 88 GLU A C 1
ATOM 690 O O . GLU A 1 88 ? 17.753 -5.328 -13.226 1.00 96.56 88 GLU A O 1
ATOM 695 N N . GLY A 1 89 ? 17.729 -3.910 -11.487 1.00 95.69 89 GLY A N 1
ATOM 696 C CA . GLY A 1 89 ? 16.502 -4.436 -10.909 1.00 95.69 89 GLY A CA 1
ATOM 697 C C . GLY A 1 89 ? 16.176 -3.813 -9.560 1.00 95.69 89 GLY A C 1
ATOM 698 O O . GLY A 1 89 ? 17.004 -3.147 -8.937 1.00 95.69 89 GLY A O 1
ATOM 699 N N . PHE A 1 90 ? 14.960 -4.080 -9.093 1.00 97.56 90 PHE A N 1
ATOM 700 C CA . PHE A 1 90 ? 14.471 -3.655 -7.788 1.00 97.56 90 PHE A CA 1
ATOM 701 C C . PHE A 1 90 ? 13.587 -4.743 -7.182 1.00 97.56 90 PHE A C 1
ATOM 703 O O . PHE A 1 90 ? 12.831 -5.413 -7.887 1.00 97.56 90 PHE A O 1
ATOM 710 N N . ASN A 1 91 ? 13.674 -4.917 -5.869 1.00 96.19 91 ASN A N 1
ATOM 711 C CA . ASN A 1 91 ? 12.847 -5.838 -5.105 1.00 96.19 91 ASN A CA 1
ATOM 712 C C . ASN A 1 91 ? 12.475 -5.232 -3.747 1.00 96.19 91 ASN A C 1
ATOM 714 O O . ASN A 1 91 ? 13.111 -4.308 -3.259 1.00 96.19 91 ASN A O 1
ATOM 718 N N . THR A 1 92 ? 11.442 -5.776 -3.117 1.00 96.31 92 THR A N 1
ATOM 719 C CA . THR A 1 92 ? 10.996 -5.381 -1.775 1.00 96.31 92 THR A CA 1
ATOM 720 C C . THR A 1 92 ? 10.249 -6.551 -1.140 1.00 96.31 92 THR A C 1
ATOM 722 O O . THR A 1 92 ? 9.929 -7.533 -1.822 1.00 96.31 92 THR A O 1
ATOM 725 N N . ASN A 1 93 ? 9.998 -6.469 0.161 1.00 96.00 93 ASN A N 1
ATOM 726 C CA . ASN A 1 93 ? 9.192 -7.421 0.898 1.00 96.00 93 ASN A CA 1
ATOM 727 C C . ASN A 1 93 ? 7.895 -6.765 1.390 1.00 96.00 93 ASN A C 1
ATOM 729 O O . ASN A 1 93 ? 7.864 -5.584 1.734 1.00 96.00 93 ASN A O 1
ATOM 733 N N . PHE A 1 94 ? 6.829 -7.560 1.469 1.00 95.06 94 PHE A N 1
ATOM 734 C CA . PHE A 1 94 ? 5.534 -7.112 1.971 1.00 95.06 94 PHE A CA 1
ATOM 735 C C . PHE A 1 94 ? 5.123 -7.948 3.176 1.00 95.06 94 PHE A C 1
ATOM 737 O O . PHE A 1 94 ? 5.242 -9.175 3.165 1.00 95.06 94 PHE A O 1
ATOM 744 N N . ILE A 1 95 ? 4.579 -7.295 4.200 1.00 95.25 95 ILE A N 1
ATOM 745 C CA . ILE A 1 95 ? 3.928 -7.973 5.318 1.00 95.25 95 ILE A CA 1
ATOM 746 C C . ILE A 1 95 ? 2.490 -7.490 5.452 1.00 95.25 95 ILE A C 1
ATOM 748 O O . ILE A 1 95 ? 2.228 -6.297 5.566 1.00 95.25 95 ILE A O 1
ATOM 752 N N . VAL A 1 96 ? 1.546 -8.428 5.462 1.00 93.94 96 VAL A N 1
ATOM 753 C CA . VAL A 1 96 ? 0.144 -8.121 5.749 1.00 93.94 96 VAL A CA 1
ATOM 754 C C . VAL A 1 96 ? -0.075 -8.257 7.248 1.00 93.94 96 VAL A C 1
ATOM 756 O O . VAL A 1 96 ? 0.209 -9.298 7.844 1.00 93.94 96 VAL A O 1
ATOM 759 N N . GLY A 1 97 ? -0.557 -7.182 7.859 1.00 92.12 97 GLY A N 1
ATOM 760 C CA . GLY A 1 97 ? -0.769 -7.067 9.291 1.00 92.12 97 GLY A CA 1
ATOM 761 C C . GLY A 1 97 ? -2.177 -6.602 9.630 1.00 92.12 97 GLY A C 1
ATOM 762 O O . GLY A 1 97 ? -2.930 -6.112 8.790 1.00 92.12 97 GLY A O 1
ATOM 763 N N . ALA A 1 98 ? -2.524 -6.751 10.903 1.00 90.38 98 ALA A N 1
ATOM 764 C CA . ALA A 1 98 ? -3.799 -6.309 11.436 1.00 90.38 98 ALA A CA 1
ATOM 765 C C . ALA A 1 98 ? -3.552 -5.574 12.760 1.00 90.38 98 ALA A C 1
ATOM 767 O O . ALA A 1 98 ? -2.890 -6.114 13.650 1.00 90.38 98 ALA A O 1
ATOM 768 N N . SER A 1 99 ? -4.061 -4.348 12.891 1.00 89.25 99 SER A N 1
ATOM 769 C CA . SER A 1 99 ? -3.901 -3.540 14.107 1.00 89.25 99 SER A CA 1
ATOM 770 C C . SER A 1 99 ? -5.252 -3.269 14.748 1.00 89.25 99 SER A C 1
ATOM 772 O O . SER A 1 99 ? -6.134 -2.680 14.128 1.00 89.25 99 SER A O 1
ATOM 774 N N . VAL A 1 100 ? -5.433 -3.726 15.988 1.00 83.88 100 VAL A N 1
ATOM 775 C CA . VAL A 1 100 ? -6.658 -3.459 16.748 1.00 83.88 100 VAL A CA 1
ATOM 776 C C . VAL A 1 100 ? -6.682 -1.978 17.089 1.00 83.88 100 VAL A C 1
ATOM 778 O O . VAL A 1 100 ? -5.757 -1.497 17.739 1.00 83.88 100 VAL A O 1
ATOM 781 N N . VAL A 1 101 ? -7.747 -1.279 16.707 1.00 72.88 101 VAL A N 1
ATOM 782 C CA . VAL A 1 101 ? -7.981 0.112 17.096 1.00 72.88 101 VAL A CA 1
ATOM 783 C C . VAL A 1 101 ? -8.836 0.099 18.365 1.00 72.88 101 VAL A C 1
ATOM 785 O O . VAL A 1 101 ? -10.040 -0.157 18.296 1.00 72.88 101 VAL A O 1
ATOM 788 N N . PRO A 1 102 ? -8.264 0.333 19.562 1.00 73.44 102 PRO A N 1
ATOM 789 C CA . PRO A 1 102 ? -9.042 0.276 20.787 1.00 73.44 102 PRO A CA 1
ATOM 790 C C . PRO A 1 102 ? -10.011 1.454 20.834 1.00 73.44 102 PRO A C 1
ATOM 792 O O . PRO A 1 102 ? -9.627 2.597 20.575 1.00 73.44 102 PRO A O 1
ATOM 795 N N . VAL A 1 103 ? -11.255 1.203 21.245 1.00 74.19 103 VAL A N 1
ATOM 796 C CA . VAL A 1 103 ? -12.192 2.290 21.545 1.00 74.19 103 VAL A CA 1
ATOM 797 C C . VAL A 1 103 ? -11.572 3.168 22.643 1.00 74.19 103 VAL A C 1
ATOM 799 O O . VAL A 1 103 ? -11.226 2.643 23.708 1.00 74.19 103 VAL A O 1
AT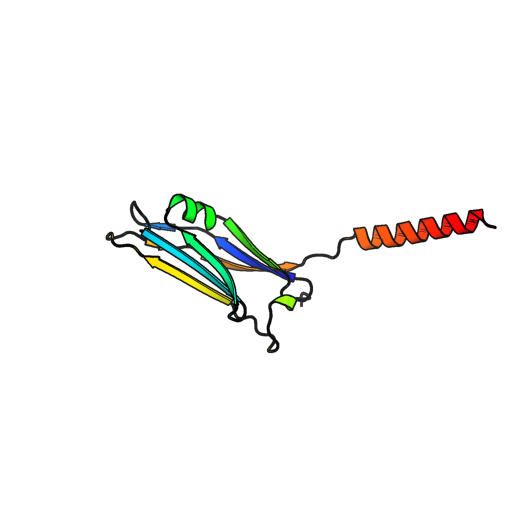OM 802 N N . PRO A 1 104 ? -11.415 4.490 22.431 1.00 76.62 104 PRO A N 1
ATOM 803 C CA . PRO A 1 104 ? -10.729 5.341 23.390 1.00 76.62 104 PRO A CA 1
ATOM 804 C C . PRO A 1 104 ? -11.381 5.284 24.774 1.00 76.62 104 PRO A C 1
ATOM 806 O O . PRO A 1 104 ? -12.591 5.480 24.915 1.00 76.62 104 PRO A O 1
ATOM 809 N N . ALA A 1 105 ? -10.567 5.139 25.825 1.00 81.94 105 ALA A N 1
ATOM 810 C CA . ALA A 1 105 ? -11.025 5.247 27.217 1.00 81.94 105 ALA A CA 1
ATOM 811 C C . ALA A 1 105 ? -11.751 6.581 27.502 1.00 81.94 105 ALA A C 1
ATOM 813 O O . ALA A 1 105 ? -12.568 6.678 28.420 1.00 81.94 105 ALA A O 1
ATOM 814 N N . ALA A 1 106 ? -11.495 7.597 26.671 1.00 85.56 106 ALA A N 1
ATOM 815 C CA . ALA A 1 106 ? -12.187 8.876 26.675 1.00 85.56 106 ALA A CA 1
ATOM 816 C C . ALA A 1 106 ? -13.717 8.745 26.580 1.00 85.56 106 ALA A C 1
ATOM 818 O O . ALA A 1 106 ? -14.409 9.556 27.185 1.00 85.56 106 ALA A O 1
ATOM 819 N N . VAL A 1 107 ? -14.264 7.723 25.908 1.00 88.75 107 VAL A N 1
ATOM 820 C CA . VAL A 1 107 ? -15.723 7.509 25.842 1.00 88.75 107 VAL A CA 1
ATOM 821 C C . VAL A 1 107 ? -16.300 7.237 27.236 1.00 88.75 107 VAL A C 1
ATOM 823 O O . VAL A 1 107 ? -17.311 7.826 27.622 1.00 88.75 107 VAL A O 1
ATOM 826 N N . TRP A 1 108 ? -15.619 6.418 28.041 1.00 88.94 108 TRP A N 1
ATOM 827 C CA . TRP A 1 108 ? -16.023 6.127 29.420 1.00 88.94 108 TRP A CA 1
ATOM 828 C C . TRP A 1 108 ? -15.827 7.322 30.354 1.00 88.94 108 TRP A C 1
ATOM 830 O O . TRP A 1 108 ? -16.686 7.599 31.195 1.00 88.94 108 TRP A O 1
ATOM 840 N N . LEU A 1 109 ? -14.729 8.064 30.193 1.00 92.25 109 LEU A N 1
ATOM 841 C CA . LEU A 1 109 ? -14.476 9.295 30.950 1.00 92.25 109 LEU A CA 1
ATOM 842 C C . LEU A 1 109 ? -15.515 10.373 30.640 1.00 92.25 109 LEU A C 1
ATOM 844 O O . LEU A 1 109 ? -16.030 11.018 31.549 1.00 92.25 109 LEU A O 1
ATOM 848 N N . PHE A 1 110 ? -15.870 10.537 29.368 1.00 93.88 110 PHE A N 1
ATOM 849 C CA . PHE A 1 110 ? -16.874 11.503 28.950 1.00 93.88 110 PHE A CA 1
ATOM 850 C C . PHE A 1 110 ? -18.268 11.106 29.446 1.00 93.88 110 PHE A C 1
ATOM 852 O O . PHE A 1 110 ? -18.978 11.933 30.015 1.00 93.88 110 PHE A O 1
ATOM 859 N N . GLY A 1 111 ? -18.636 9.826 29.318 1.00 94.69 111 GLY A N 1
ATOM 860 C CA . GLY A 1 111 ? -19.907 9.308 29.826 1.00 94.69 111 GLY A CA 1
ATOM 861 C C . GLY A 1 111 ? -20.044 9.463 31.343 1.00 94.69 111 GLY A C 1
ATOM 862 O O . GLY A 1 111 ? -21.037 10.007 31.830 1.00 94.69 111 GLY A O 1
ATOM 863 N N . SER A 1 112 ? -19.028 9.050 32.104 1.00 95.75 112 SER A N 1
ATOM 864 C CA . SER A 1 112 ? -19.027 9.181 33.569 1.00 95.75 112 SER A CA 1
ATOM 865 C C . SER A 1 112 ? -18.981 10.642 34.028 1.00 95.75 112 SER A C 1
ATOM 867 O O . SER A 1 112 ? -19.713 11.017 34.946 1.00 95.75 112 SER A O 1
ATOM 869 N N . GLY A 1 113 ? -18.203 11.489 33.350 1.00 95.44 113 GLY A N 1
ATOM 870 C CA . GLY A 1 113 ? -18.153 12.927 33.603 1.00 95.44 113 GLY A CA 1
ATOM 871 C C . GLY A 1 113 ? -19.507 13.604 33.385 1.00 95.44 113 GLY A C 1
ATOM 872 O O . GLY A 1 113 ? -19.962 14.363 34.241 1.00 95.44 113 GLY A O 1
ATOM 873 N N . LEU A 1 114 ? -20.204 13.277 32.292 1.00 96.75 114 LEU A N 1
ATOM 874 C CA . LEU A 1 114 ? -21.529 13.823 31.994 1.00 96.75 114 LEU A CA 1
ATOM 875 C C . LEU A 1 114 ? -22.578 13.381 33.024 1.00 96.75 114 LEU A C 1
ATOM 877 O O . LEU A 1 114 ? -23.351 14.209 33.511 1.00 96.75 114 LEU A O 1
ATOM 881 N N . ILE A 1 115 ? -22.571 12.103 33.421 1.00 96.56 115 ILE A N 1
ATOM 882 C CA . ILE A 1 115 ? -23.437 11.593 34.498 1.00 96.56 115 ILE A CA 1
ATOM 883 C C . ILE A 1 115 ? -23.147 12.324 35.819 1.00 96.56 115 ILE A C 1
ATOM 885 O O . ILE A 1 115 ? -24.080 12.708 36.535 1.00 96.56 115 ILE A O 1
ATOM 889 N N . GLY A 1 116 ? -21.872 12.571 36.130 1.00 95.81 116 GLY A N 1
ATOM 890 C CA . GLY A 1 116 ? -21.459 13.353 37.296 1.00 95.81 116 GLY A CA 1
ATOM 891 C C . GLY A 1 116 ? -22.011 14.782 37.271 1.00 95.81 116 GLY A C 1
ATOM 892 O O . GLY A 1 116 ? -22.598 15.239 38.255 1.00 95.81 116 GLY A O 1
ATOM 893 N N . LEU A 1 117 ? -21.911 15.466 36.129 1.00 96.12 117 LEU A N 1
ATOM 894 C CA . LEU A 1 117 ? -22.439 16.823 35.945 1.00 96.12 117 LEU A CA 1
ATOM 895 C C . LEU A 1 117 ? -23.968 16.882 36.075 1.00 96.12 117 LEU A C 1
ATOM 897 O O . LEU A 1 117 ? -24.491 17.761 36.763 1.00 96.12 117 LEU A O 1
ATOM 901 N N . ILE A 1 118 ? -24.693 15.927 35.483 1.00 96.38 118 ILE A N 1
ATOM 902 C CA . ILE A 1 118 ? -26.158 15.827 35.610 1.00 96.38 118 ILE A CA 1
ATOM 903 C C . ILE A 1 118 ? -26.558 15.618 37.078 1.00 96.38 118 ILE A C 1
ATOM 905 O O . ILE A 1 118 ? -27.506 16.241 37.568 1.00 96.38 118 ILE A O 1
ATOM 909 N N . SER A 1 119 ? -25.815 14.779 37.800 1.00 94.56 119 SER A N 1
ATOM 910 C CA . SER A 1 119 ? -26.058 14.502 39.219 1.00 94.56 119 SER A CA 1
ATOM 911 C C . SER A 1 119 ? -25.866 15.751 40.087 1.00 94.56 119 SER A C 1
ATOM 913 O O . SER A 1 119 ? -26.693 16.036 40.955 1.00 94.56 119 SER A O 1
ATOM 915 N N . LEU A 1 120 ? -24.830 16.552 39.816 1.00 95.12 120 LEU A N 1
ATOM 916 C CA . LEU A 1 120 ? -24.599 17.833 40.493 1.00 95.12 120 LEU A CA 1
ATOM 917 C C . LEU A 1 120 ? -25.680 18.872 40.166 1.00 95.12 120 LEU A C 1
ATOM 919 O O . LEU A 1 120 ? -26.132 19.589 41.060 1.00 95.12 120 LEU A O 1
ATOM 923 N N . ALA A 1 121 ? -26.133 18.938 38.912 1.00 94.31 121 ALA A N 1
ATOM 924 C CA . ALA A 1 121 ? -27.178 19.867 38.488 1.00 94.31 121 ALA A CA 1
ATOM 925 C C . ALA A 1 121 ? -28.532 19.571 39.159 1.00 94.31 121 ALA A C 1
ATOM 927 O O . ALA A 1 121 ? -29.232 20.499 39.567 1.00 94.31 121 ALA A O 1
ATOM 928 N N . LYS A 1 122 ? -28.883 18.289 39.340 1.00 92.44 122 LYS A N 1
ATOM 929 C CA . LYS A 1 122 ? -30.101 17.878 40.060 1.00 92.44 122 LYS A CA 1
ATOM 930 C C . LYS A 1 122 ? -30.096 18.303 41.530 1.00 92.44 122 LYS A C 1
ATOM 932 O O . LYS A 1 122 ? -31.124 18.759 42.019 1.00 92.44 122 LYS A O 1
ATOM 937 N N . ARG A 1 123 ? -28.948 18.220 42.216 1.00 90.31 123 ARG A N 1
ATOM 938 C CA . ARG A 1 123 ? -28.817 18.635 43.628 1.00 90.31 123 ARG A CA 1
ATOM 939 C C . ARG A 1 123 ? -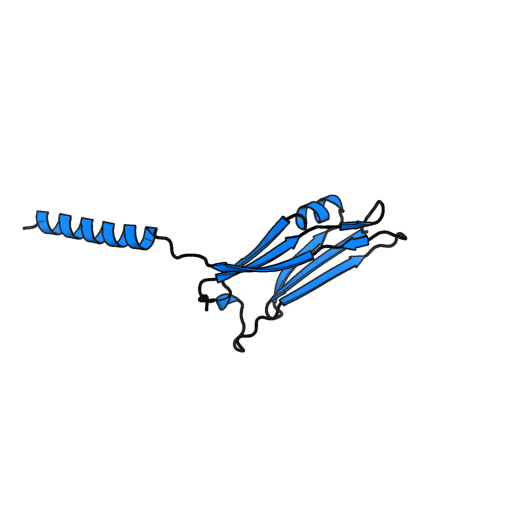28.990 20.138 43.852 1.00 90.31 123 ARG A C 1
ATOM 941 O O . ARG A 1 123 ? -29.226 20.527 44.981 1.00 90.31 123 ARG A O 1
ATOM 948 N N . LYS A 1 124 ? -28.853 20.970 42.814 1.00 78.19 124 LYS A N 1
ATOM 949 C CA . LYS A 1 124 ? -29.052 22.427 42.910 1.00 78.19 124 LYS A CA 1
ATOM 950 C C . LYS A 1 124 ? -30.506 22.876 42.704 1.00 78.19 124 LYS A C 1
ATOM 952 O O . LYS A 1 124 ? -30.794 24.047 42.919 1.00 78.19 124 LYS A O 1
ATOM 957 N N . LYS A 1 125 ? -31.391 21.993 42.224 1.00 68.44 125 LYS A N 1
ATOM 958 C CA . LYS A 1 125 ? -32.823 22.285 42.004 1.00 68.44 125 LYS A CA 1
ATOM 959 C C . LYS A 1 125 ? -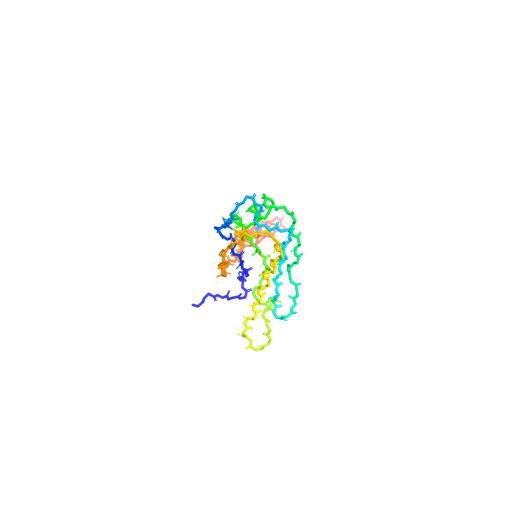33.736 21.792 43.134 1.00 68.44 125 LYS A C 1
ATOM 961 O O . LYS A 1 125 ? -34.899 22.183 43.143 1.00 68.44 125 LYS A O 1
ATOM 966 N N . ALA A 1 126 ? -33.233 20.925 44.012 1.00 54.06 126 ALA A N 1
ATOM 967 C CA . ALA A 1 126 ? -33.872 20.535 45.269 1.00 54.06 126 ALA A CA 1
ATOM 968 C C . ALA A 1 126 ? -33.329 21.414 46.399 1.00 54.06 126 ALA A C 1
ATOM 970 O O . ALA A 1 126 ? -34.111 21.710 47.324 1.00 54.06 126 ALA A O 1
#

Sequence (126 aa):
MTNMNDTNLLIGLLDPGYSGGHGFDNLHFRTDIEGTTVTDLTLTDLGTAISYFDDNVLDYGLWKDLISTDNVLDITFYFDLTEQHLGEGFNTNFIVGASVVPVPAAVWLFGSGLIGLISLAKRKKA

Organism: NCBI:txid652676

InterPro domains:
  IPR013424 PEP-CTERM protein-sorting domain [TIGR02595] (101-125)